Protein AF-A0A950NZ49-F1 (afdb_monomer_lite)

Foldseek 3Di:
DQDDDDDDDDPPPDDDDDPCPPDNDDDDDQLVRQLVCVVVVNHDDDPVSNVVSVVSNVDPDSVRVVVVVVPDDDDDWDWDWDDDPPDIDIDTPPDPPPDD

Radius of gyration: 16.52 Å; chains: 1; bounding box: 36×34×45 Å

Secondary structure (DSSP, 8-state):
--------PPPTT------SSS--------HHHHHHHHHTTSS---HHHHHHHHHHTT-SSHHHHHHHHHT--------EEEEETTEEEEE-TTSTT---

pLDDT: mean 92.48, std 5.12, range [59.28, 98.25]

Sequence (100 aa):
FDTWFYLAPLPEGAEPTVDGREVVDARWYAPRMALDAARAGQLLLVFPTIKHLEQLSGFRSAEALIGHARGRDIRPVQPRVIVSGETARIVLPGEAGYNG

Structure (mmCIF, N/CA/C/O backbone):
data_AF-A0A950NZ49-F1
#
_entry.id   AF-A0A950NZ49-F1
#
loop_
_atom_site.group_PDB
_atom_site.id
_atom_site.type_symbol
_atom_site.label_atom_id
_atom_site.label_alt_id
_atom_site.label_comp_id
_atom_site.label_asym_id
_atom_site.label_entity_id
_atom_site.label_seq_id
_atom_site.pdbx_PDB_ins_code
_atom_site.Cartn_x
_atom_site.Cartn_y
_atom_site.Cartn_z
_atom_site.occupancy
_atom_site.B_iso_or_equiv
_atom_site.auth_seq_id
_atom_site.auth_comp_id
_atom_site.auth_asym_id
_atom_site.auth_atom_id
_atom_site.pdbx_PDB_model_num
ATOM 1 N N . PHE A 1 1 ? -14.036 8.573 1.391 1.00 72.94 1 PHE A N 1
ATOM 2 C CA . PHE A 1 1 ? -13.812 8.356 -0.049 1.00 72.94 1 PHE A CA 1
ATOM 3 C C . PHE A 1 1 ? -14.161 6.920 -0.374 1.00 72.94 1 PHE A C 1
ATOM 5 O O . PHE A 1 1 ? -13.922 6.064 0.472 1.00 72.94 1 PHE A O 1
ATOM 12 N N . ASP A 1 2 ? -14.745 6.684 -1.544 1.00 86.94 2 ASP A N 1
ATOM 13 C CA . ASP A 1 2 ? -14.836 5.351 -2.138 1.00 86.94 2 ASP A CA 1
ATOM 14 C C . ASP A 1 2 ? -13.659 5.227 -3.111 1.00 86.94 2 ASP A C 1
ATOM 16 O O . ASP A 1 2 ? -13.585 5.959 -4.101 1.00 86.94 2 ASP A O 1
ATOM 20 N N . THR A 1 3 ? -12.661 4.430 -2.738 1.00 90.44 3 THR A N 1
ATOM 21 C CA . THR A 1 3 ? -11.356 4.410 -3.402 1.00 90.44 3 THR A CA 1
ATOM 22 C C . THR A 1 3 ? -11.100 3.037 -3.998 1.00 90.44 3 THR A C 1
ATOM 24 O O . THR A 1 3 ? -11.042 2.038 -3.284 1.00 90.44 3 THR A O 1
ATOM 27 N N . TRP A 1 4 ? -10.864 3.017 -5.306 1.00 93.19 4 TRP A N 1
ATOM 28 C CA . TRP A 1 4 ? -10.427 1.834 -6.036 1.00 93.19 4 TRP A CA 1
ATOM 29 C C . TRP A 1 4 ? -8.902 1.772 -6.079 1.00 93.19 4 TRP A C 1
ATOM 31 O O . TRP A 1 4 ? -8.242 2.770 -6.368 1.00 93.19 4 TRP A O 1
ATOM 41 N N . PHE A 1 5 ? -8.347 0.590 -5.814 1.00 93.19 5 PHE A N 1
ATOM 42 C CA . PHE A 1 5 ? -6.913 0.324 -5.910 1.00 93.19 5 PHE A CA 1
ATOM 43 C C . PHE A 1 5 ? -6.637 -0.536 -7.139 1.00 93.19 5 PHE A C 1
ATOM 45 O O . PHE A 1 5 ? -7.286 -1.562 -7.346 1.00 93.19 5 PHE A O 1
ATOM 52 N N . TYR A 1 6 ? -5.660 -0.120 -7.939 1.00 93.81 6 TYR A N 1
ATOM 53 C CA . TYR A 1 6 ? -5.304 -0.767 -9.197 1.00 93.81 6 TYR A CA 1
ATOM 54 C C . TYR A 1 6 ? -3.901 -1.368 -9.122 1.00 93.81 6 TYR A C 1
ATOM 56 O O . TYR A 1 6 ? -3.049 -0.908 -8.363 1.00 93.81 6 TYR A O 1
ATOM 64 N N . LEU A 1 7 ? -3.666 -2.392 -9.939 1.00 94.38 7 LEU A N 1
ATOM 65 C CA . LEU A 1 7 ? -2.376 -3.052 -10.089 1.00 94.38 7 LEU A CA 1
ATOM 66 C C . LEU A 1 7 ? -2.046 -3.176 -11.577 1.00 94.38 7 LEU A C 1
ATOM 68 O O . LEU A 1 7 ? -2.880 -3.635 -12.356 1.00 94.38 7 LEU A O 1
ATOM 72 N N . ALA A 1 8 ? -0.816 -2.827 -11.948 1.00 93.00 8 ALA A N 1
ATOM 73 C CA . ALA A 1 8 ? -0.297 -2.991 -13.298 1.00 93.00 8 ALA A CA 1
ATOM 74 C C . ALA A 1 8 ? 1.194 -3.366 -13.259 1.00 93.00 8 ALA A C 1
ATOM 76 O O . ALA A 1 8 ? 1.905 -2.921 -12.354 1.00 93.00 8 ALA A O 1
ATOM 77 N N . PRO A 1 9 ? 1.681 -4.176 -14.215 1.00 91.50 9 PRO A N 1
ATOM 78 C CA . PRO A 1 9 ? 3.112 -4.342 -14.416 1.00 91.50 9 PRO A CA 1
ATOM 79 C C . PRO A 1 9 ? 3.725 -3.027 -14.909 1.00 91.50 9 PRO A C 1
ATOM 81 O O . PRO A 1 9 ? 3.120 -2.311 -15.709 1.00 91.50 9 PRO A O 1
ATOM 84 N N . LEU A 1 10 ? 4.937 -2.732 -14.449 1.00 91.31 10 LEU A N 1
ATOM 85 C CA . LEU A 1 10 ? 5.731 -1.644 -15.001 1.00 91.31 10 LEU A CA 1
ATOM 86 C C . LEU A 1 10 ? 6.312 -2.096 -16.354 1.00 91.31 10 LEU A C 1
ATOM 88 O O . LEU A 1 10 ? 6.894 -3.184 -16.405 1.00 91.31 10 LEU A O 1
ATOM 92 N N . PRO A 1 11 ? 6.165 -1.313 -17.438 1.00 90.75 11 PRO A N 1
ATOM 93 C CA . PRO A 1 11 ? 6.832 -1.607 -18.700 1.00 90.75 11 PRO A CA 1
ATOM 94 C C . PRO A 1 11 ? 8.351 -1.682 -18.529 1.00 90.75 11 PRO A C 1
ATOM 96 O O . PRO A 1 11 ? 8.935 -0.955 -17.725 1.00 90.75 11 PRO A O 1
ATOM 99 N N . GLU A 1 12 ? 8.994 -2.547 -19.307 1.00 91.38 12 GLU A N 1
ATOM 100 C CA . GLU A 1 12 ? 10.449 -2.671 -19.289 1.00 91.38 12 GLU A CA 1
ATOM 101 C C . GLU A 1 12 ? 11.117 -1.336 -19.656 1.00 91.38 12 GLU A C 1
ATOM 103 O 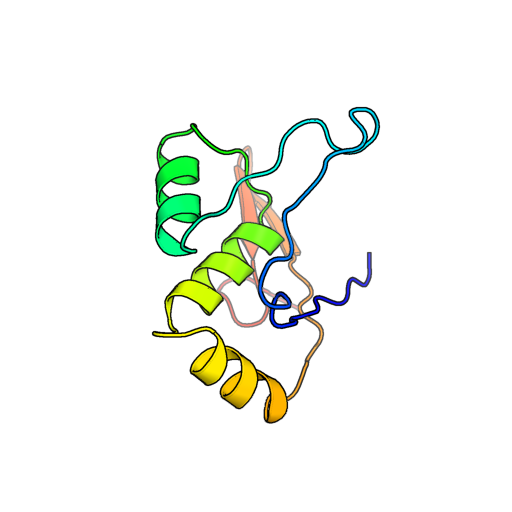O . GLU A 1 12 ? 10.714 -0.665 -20.607 1.00 91.38 12 GLU A O 1
ATOM 108 N N . GLY A 1 13 ? 12.119 -0.935 -18.868 1.00 91.81 13 GLY A N 1
ATOM 109 C CA . GLY A 1 13 ? 12.859 0.316 -19.059 1.00 91.81 13 GLY A CA 1
ATOM 110 C C . GLY A 1 13 ? 12.124 1.592 -18.633 1.00 91.81 13 GLY A C 1
ATOM 111 O O . GLY A 1 13 ? 12.665 2.680 -18.820 1.00 91.81 13 GLY A O 1
ATOM 112 N N . ALA A 1 14 ? 10.913 1.498 -18.073 1.00 90.88 14 ALA A N 1
ATOM 113 C CA . ALA A 1 14 ? 10.233 2.665 -17.524 1.00 90.88 14 ALA A CA 1
ATOM 114 C C . ALA A 1 14 ? 10.849 3.071 -16.175 1.00 90.88 14 ALA A C 1
ATOM 116 O O . ALA A 1 14 ? 10.899 2.272 -15.243 1.00 90.88 14 ALA A O 1
ATOM 117 N N . GLU A 1 15 ? 11.250 4.337 -16.059 1.00 90.19 15 GLU A N 1
ATOM 118 C CA . GLU A 1 15 ? 11.815 4.910 -14.834 1.00 90.19 15 GLU A CA 1
ATOM 119 C C . GLU A 1 15 ? 10.881 5.983 -14.250 1.00 90.19 15 GLU A C 1
ATOM 121 O O . GLU A 1 15 ? 10.368 6.828 -14.996 1.00 90.19 15 GLU A O 1
ATOM 126 N N . PRO A 1 16 ? 10.633 5.985 -12.927 1.00 89.12 16 PRO A N 1
ATOM 127 C CA . PRO A 1 16 ? 9.792 6.994 -12.302 1.00 89.12 16 PRO A CA 1
ATOM 128 C C . PRO A 1 16 ? 10.475 8.367 -12.350 1.00 89.12 16 PRO A C 1
ATOM 130 O O . PRO A 1 16 ? 11.624 8.522 -11.946 1.00 89.12 16 PRO A O 1
ATOM 133 N N . THR A 1 17 ? 9.743 9.384 -12.804 1.00 91.38 17 THR A N 1
ATOM 134 C CA . THR A 1 17 ? 10.168 10.790 -12.742 1.00 91.38 17 THR A CA 1
ATOM 135 C C . THR A 1 17 ? 9.154 11.572 -11.922 1.00 91.38 17 THR A C 1
ATOM 137 O O . THR A 1 17 ? 7.952 11.464 -12.162 1.00 91.38 17 THR A O 1
ATOM 140 N N . VAL A 1 18 ? 9.636 12.348 -10.953 1.00 93.50 18 VAL A N 1
ATOM 141 C CA . VAL A 1 18 ? 8.791 13.200 -10.109 1.00 93.50 18 VAL A CA 1
ATOM 142 C C . VAL A 1 18 ? 8.745 14.620 -10.665 1.00 93.50 18 VAL A C 1
ATOM 144 O O . VAL A 1 18 ? 9.735 15.114 -11.201 1.00 93.50 18 VAL A O 1
ATOM 147 N N . ASP A 1 19 ? 7.596 15.280 -10.545 1.00 92.69 19 ASP A N 1
ATOM 148 C CA . ASP A 1 19 ? 7.394 16.647 -11.038 1.00 92.69 19 ASP A CA 1
ATOM 149 C C . ASP A 1 19 ? 7.948 17.723 -10.085 1.00 92.69 19 ASP A C 1
ATOM 151 O O . ASP A 1 19 ? 8.048 18.896 -10.453 1.00 92.69 19 ASP A O 1
ATOM 155 N N . GLY A 1 20 ? 8.302 17.326 -8.857 1.00 90.44 20 GLY A N 1
ATOM 156 C CA . GLY A 1 20 ? 8.803 18.204 -7.806 1.00 90.44 20 GLY A CA 1
ATOM 157 C C . GLY A 1 20 ? 7.740 19.123 -7.200 1.00 90.44 20 GLY A C 1
ATOM 158 O O . GLY A 1 20 ? 8.098 20.035 -6.455 1.00 90.44 20 GLY A O 1
ATOM 159 N N . ARG A 1 21 ? 6.455 18.928 -7.521 1.00 92.50 21 ARG A N 1
ATOM 160 C CA . ARG A 1 21 ? 5.338 19.753 -7.037 1.00 92.50 21 ARG A CA 1
ATOM 161 C C . ARG A 1 21 ? 4.382 18.932 -6.190 1.00 92.50 21 ARG A C 1
ATOM 163 O O . ARG A 1 21 ? 4.284 19.171 -4.991 1.00 92.50 21 ARG A O 1
ATOM 170 N N . GLU A 1 22 ? 3.691 17.976 -6.805 1.00 92.12 22 GLU A N 1
ATOM 171 C CA . GLU A 1 22 ? 2.780 17.075 -6.093 1.00 92.12 22 GLU A CA 1
ATOM 172 C C . GLU A 1 22 ? 3.541 15.896 -5.492 1.00 92.12 22 GLU A C 1
ATOM 174 O O . GLU A 1 22 ? 3.232 15.442 -4.389 1.00 92.12 22 GLU A O 1
ATOM 179 N N . VAL A 1 23 ? 4.575 15.433 -6.196 1.00 92.12 23 VAL A N 1
ATOM 180 C CA . VAL A 1 23 ? 5.458 14.361 -5.745 1.00 92.12 23 VAL A CA 1
ATOM 181 C C . VAL A 1 23 ? 6.887 14.884 -5.736 1.00 92.12 23 VAL A C 1
ATOM 183 O O . VAL A 1 23 ? 7.380 15.415 -6.727 1.00 92.12 23 VAL A O 1
ATOM 186 N N . VAL A 1 24 ? 7.563 14.727 -4.600 1.00 92.38 24 VAL A N 1
ATOM 187 C CA . VAL A 1 24 ? 8.922 15.252 -4.385 1.00 92.38 24 VAL A CA 1
ATOM 188 C C . VAL A 1 24 ? 9.994 14.163 -4.300 1.00 92.38 24 VAL A C 1
ATOM 190 O O . VAL A 1 24 ? 11.174 14.471 -4.418 1.00 92.38 24 VAL A O 1
ATOM 193 N N . ASP A 1 25 ? 9.604 12.899 -4.109 1.00 91.44 25 ASP A N 1
ATOM 194 C CA . ASP A 1 25 ? 10.506 11.740 -4.071 1.00 91.44 25 ASP A CA 1
ATOM 195 C C . ASP A 1 25 ? 9.765 10.487 -4.572 1.00 91.44 25 ASP A C 1
ATOM 197 O O . ASP A 1 25 ? 8.554 10.351 -4.375 1.00 91.44 25 ASP A O 1
ATOM 201 N N . ALA A 1 26 ? 10.488 9.573 -5.218 1.00 91.50 26 ALA A N 1
ATOM 202 C CA . ALA A 1 26 ? 9.981 8.290 -5.691 1.00 91.50 26 ALA A CA 1
ATOM 203 C C . ALA A 1 26 ? 11.055 7.212 -5.537 1.00 91.50 26 ALA A C 1
ATOM 205 O O . ALA A 1 26 ? 12.215 7.400 -5.900 1.00 91.50 26 ALA A O 1
ATOM 206 N N . ARG A 1 27 ? 10.661 6.055 -4.999 1.00 91.25 27 ARG A N 1
ATOM 207 C CA . ARG A 1 27 ? 11.571 4.940 -4.716 1.00 91.25 27 ARG A CA 1
ATOM 208 C C . ARG A 1 27 ? 10.885 3.605 -4.946 1.00 91.25 27 ARG A C 1
ATOM 210 O O . ARG A 1 27 ? 9.701 3.449 -4.646 1.00 91.25 27 ARG A O 1
ATOM 217 N N . TRP A 1 28 ? 11.662 2.623 -5.388 1.00 92.38 28 TRP A N 1
ATOM 218 C CA . TRP A 1 28 ? 11.227 1.234 -5.473 1.00 92.38 28 TRP A CA 1
ATOM 219 C C . TRP A 1 28 ? 11.507 0.494 -4.166 1.00 92.38 28 TRP A C 1
ATOM 221 O O . TRP A 1 28 ? 12.624 0.513 -3.654 1.00 92.38 28 TRP A O 1
ATOM 231 N N . TYR A 1 29 ? 10.491 -0.196 -3.648 1.00 94.69 29 TYR A N 1
ATOM 232 C CA . TYR A 1 29 ? 10.601 -1.051 -2.469 1.00 94.69 29 TYR A CA 1
ATOM 233 C C . TYR A 1 29 ? 10.038 -2.437 -2.765 1.00 94.69 29 TYR A C 1
ATOM 235 O O . TYR A 1 29 ? 8.967 -2.572 -3.359 1.00 94.69 29 TYR A O 1
ATOM 243 N N . ALA A 1 30 ? 10.696 -3.473 -2.241 1.00 95.56 30 ALA A N 1
ATOM 244 C CA . ALA A 1 30 ? 9.988 -4.718 -1.977 1.00 95.56 30 ALA A CA 1
ATOM 245 C C . ALA A 1 30 ? 8.919 -4.457 -0.894 1.00 95.56 30 ALA A C 1
ATOM 247 O O . ALA A 1 30 ? 9.220 -3.754 0.078 1.00 95.56 30 ALA A O 1
ATOM 248 N N . PRO A 1 31 ? 7.706 -5.039 -0.982 1.00 97.12 31 PRO A N 1
ATOM 249 C CA . PRO A 1 31 ? 6.624 -4.731 -0.045 1.00 97.12 31 PRO A CA 1
ATOM 250 C C . PRO A 1 31 ? 7.009 -4.874 1.434 1.00 97.12 31 PRO A C 1
ATOM 252 O O . PRO A 1 31 ? 6.729 -3.993 2.246 1.00 97.12 31 PRO A O 1
ATOM 255 N N . ARG A 1 32 ? 7.741 -5.943 1.770 1.00 96.94 32 ARG A N 1
ATOM 256 C CA . ARG A 1 32 ? 8.235 -6.190 3.131 1.00 96.94 32 ARG A CA 1
ATOM 257 C C . ARG A 1 32 ? 9.222 -5.123 3.605 1.00 96.94 32 ARG A C 1
ATOM 259 O O . ARG A 1 32 ? 9.122 -4.682 4.741 1.00 96.94 32 ARG A O 1
ATOM 266 N N . MET A 1 33 ? 10.111 -4.654 2.729 1.00 97.94 33 MET A N 1
ATOM 267 C CA . MET A 1 33 ? 11.065 -3.594 3.073 1.00 97.94 33 MET A CA 1
ATOM 268 C C . MET A 1 33 ? 10.361 -2.270 3.379 1.00 97.94 33 MET A C 1
ATOM 270 O O . MET A 1 33 ? 10.763 -1.579 4.308 1.00 97.94 33 MET A O 1
ATOM 274 N N . ALA A 1 34 ? 9.300 -1.923 2.643 1.00 97.94 34 ALA A N 1
ATOM 275 C CA . ALA A 1 34 ? 8.511 -0.726 2.937 1.00 97.94 34 ALA A CA 1
ATOM 276 C C . ALA A 1 34 ? 7.813 -0.823 4.305 1.00 97.94 34 ALA A C 1
ATOM 278 O O . ALA A 1 34 ? 7.806 0.145 5.065 1.00 97.94 34 ALA A O 1
ATOM 279 N N . LEU A 1 35 ? 7.269 -1.999 4.646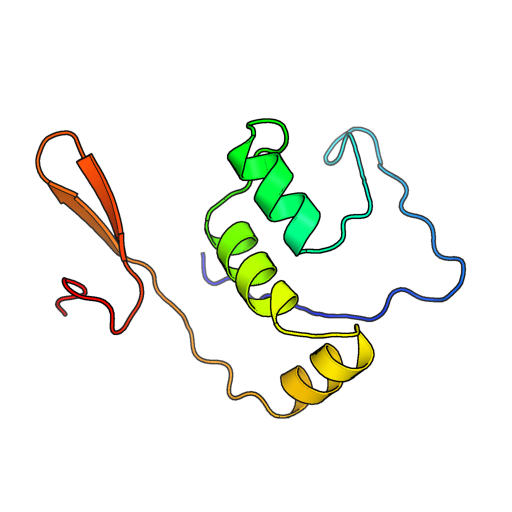 1.00 98.25 35 LEU A N 1
ATOM 280 C CA . LEU A 1 35 ? 6.671 -2.250 5.962 1.00 98.25 35 LEU A CA 1
ATOM 281 C C . LEU A 1 35 ? 7.703 -2.139 7.091 1.00 98.25 35 LEU A C 1
ATOM 283 O O . LEU A 1 35 ? 7.423 -1.520 8.116 1.00 98.25 35 LEU A O 1
ATOM 287 N N . ASP A 1 36 ? 8.891 -2.711 6.908 1.00 98.12 36 ASP A N 1
ATOM 288 C CA . ASP A 1 36 ? 9.952 -2.665 7.914 1.00 98.12 36 ASP A CA 1
ATOM 289 C C . ASP A 1 36 ? 10.510 -1.242 8.084 1.00 98.12 36 ASP A C 1
ATOM 291 O O . ASP A 1 36 ? 10.680 -0.785 9.215 1.00 98.12 36 ASP A O 1
ATOM 295 N N . ALA A 1 37 ? 10.682 -0.491 6.991 1.00 97.81 37 ALA A N 1
ATOM 296 C CA . ALA A 1 37 ? 11.048 0.926 7.037 1.00 97.81 37 ALA A CA 1
ATOM 297 C C . ALA A 1 37 ? 9.995 1.767 7.778 1.00 97.81 37 ALA A C 1
ATOM 299 O O . ALA A 1 37 ? 10.344 2.653 8.558 1.00 97.81 37 ALA A O 1
ATOM 300 N N . ALA A 1 38 ? 8.707 1.470 7.591 1.00 97.88 38 ALA A N 1
ATOM 301 C CA . ALA A 1 38 ? 7.643 2.155 8.315 1.00 97.88 38 ALA A CA 1
ATOM 302 C C . ALA A 1 38 ? 7.644 1.835 9.813 1.00 97.88 38 ALA A C 1
ATOM 304 O O . ALA A 1 38 ? 7.508 2.742 10.632 1.00 97.88 38 ALA A O 1
ATOM 305 N N . ARG A 1 39 ? 7.886 0.573 10.194 1.00 97.62 39 ARG A N 1
ATOM 306 C CA . ARG A 1 39 ? 8.064 0.183 11.607 1.00 97.62 39 ARG A CA 1
ATOM 307 C C . ARG A 1 39 ? 9.268 0.867 12.250 1.00 97.62 39 ARG A C 1
ATOM 309 O O . ARG A 1 39 ? 9.214 1.200 13.428 1.00 97.62 39 ARG A O 1
ATOM 316 N N . ALA A 1 40 ? 10.328 1.093 11.477 1.00 97.88 40 ALA A N 1
ATOM 317 C CA . ALA A 1 40 ? 11.517 1.820 11.909 1.00 97.88 40 ALA A CA 1
ATOM 318 C C . ALA A 1 40 ? 11.346 3.354 11.901 1.00 97.88 40 ALA A C 1
ATOM 320 O O . ALA A 1 40 ? 12.292 4.067 12.227 1.00 97.88 40 ALA A O 1
ATOM 321 N N . GLY A 1 41 ? 10.178 3.880 11.509 1.00 97.25 41 GLY A N 1
ATOM 322 C CA . GLY A 1 41 ? 9.923 5.323 11.423 1.00 97.25 41 GLY A CA 1
ATOM 323 C C . GLY A 1 41 ? 10.630 6.027 10.258 1.00 97.25 41 GLY A C 1
ATOM 324 O O . GLY A 1 41 ? 10.689 7.251 10.224 1.00 97.25 41 GLY A O 1
ATOM 325 N N . GLN A 1 42 ? 11.167 5.270 9.300 1.00 96.94 42 GLN A N 1
ATOM 326 C CA . GLN A 1 42 ? 11.906 5.782 8.140 1.00 96.94 42 GLN A CA 1
ATOM 327 C C . GLN A 1 42 ? 11.000 6.079 6.938 1.00 96.94 42 GLN A C 1
ATOM 329 O O . GLN A 1 42 ? 11.405 6.795 6.025 1.00 96.94 42 GLN A O 1
ATOM 334 N N . LEU A 1 43 ? 9.787 5.519 6.920 1.00 96.62 43 LEU A N 1
ATOM 335 C CA . LEU A 1 43 ? 8.798 5.719 5.866 1.00 96.62 43 LEU A CA 1
ATOM 336 C C . LEU A 1 43 ? 7.420 5.949 6.490 1.00 96.62 43 LEU A C 1
ATOM 338 O O . LEU A 1 43 ? 6.904 5.094 7.206 1.00 96.62 43 LEU A O 1
ATOM 342 N N . LEU A 1 44 ? 6.800 7.092 6.207 1.00 96.12 44 LEU A N 1
ATOM 343 C CA . LEU A 1 44 ? 5.425 7.338 6.634 1.00 96.12 44 LEU A CA 1
ATOM 344 C C . LEU A 1 44 ? 4.468 6.582 5.706 1.00 96.12 44 LEU A C 1
ATOM 346 O O . LEU A 1 44 ? 4.428 6.850 4.507 1.00 96.12 44 LEU A O 1
ATOM 350 N N . LEU A 1 45 ? 3.668 5.672 6.260 1.00 96.38 45 LEU A N 1
ATOM 351 C CA . LEU A 1 45 ? 2.646 4.940 5.514 1.00 96.38 45 LEU A CA 1
ATOM 352 C C . LEU A 1 45 ? 1.275 5.117 6.157 1.00 96.38 45 LEU A C 1
ATOM 354 O O . LEU A 1 45 ? 1.101 4.925 7.359 1.00 96.38 45 LEU A O 1
ATOM 358 N N . VAL A 1 46 ? 0.280 5.431 5.332 1.00 93.81 46 VAL A N 1
ATOM 359 C CA . VAL A 1 46 ? -1.122 5.454 5.758 1.00 93.81 46 VAL A CA 1
ATOM 360 C C . VAL A 1 46 ? -1.706 4.042 5.792 1.00 93.81 46 VAL A C 1
ATOM 362 O O . VAL A 1 46 ? -1.272 3.148 5.063 1.00 93.81 46 VAL A O 1
ATOM 365 N N . PHE A 1 47 ? -2.731 3.844 6.622 1.00 92.69 47 PHE A N 1
ATOM 366 C CA . PHE A 1 47 ? -3.325 2.531 6.886 1.00 92.69 47 PHE A CA 1
ATOM 367 C C . PHE A 1 47 ? -3.722 1.729 5.626 1.00 92.69 47 PHE A C 1
ATOM 369 O O . PHE A 1 47 ? -3.345 0.556 5.552 1.00 92.69 47 PHE A O 1
ATOM 376 N N . PRO A 1 48 ? -4.398 2.305 4.604 1.00 93.19 48 PRO A N 1
ATOM 377 C CA . PRO A 1 48 ? -4.705 1.560 3.381 1.00 93.19 48 PRO A CA 1
ATOM 378 C C . PRO A 1 48 ? -3.450 1.057 2.660 1.00 93.19 48 PRO A C 1
ATOM 380 O O . PRO A 1 48 ? -3.434 -0.078 2.187 1.00 93.19 48 PRO A O 1
ATOM 383 N N . THR A 1 49 ? -2.381 1.855 2.621 1.00 95.50 49 THR A N 1
ATOM 384 C CA . THR A 1 49 ? -1.105 1.470 2.001 1.00 95.50 49 THR A CA 1
ATOM 385 C C . THR A 1 49 ? -0.440 0.330 2.767 1.00 95.50 49 THR A C 1
ATOM 387 O O . THR A 1 49 ? 0.009 -0.630 2.147 1.00 95.50 49 THR A O 1
ATOM 390 N N .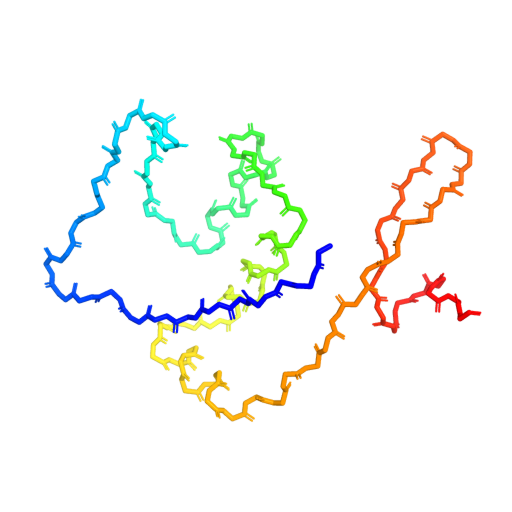 ILE A 1 50 ? -0.445 0.376 4.105 1.00 96.62 50 ILE A N 1
ATOM 391 C CA . ILE A 1 50 ? 0.075 -0.710 4.954 1.00 96.62 50 ILE A CA 1
ATOM 392 C C . ILE A 1 50 ? -0.649 -2.023 4.638 1.00 96.62 50 ILE A C 1
ATOM 394 O O . ILE A 1 50 ? 0.002 -3.029 4.363 1.00 96.62 50 ILE A O 1
ATOM 398 N N . LYS A 1 51 ? -1.988 -2.011 4.604 1.00 95.31 51 LYS A N 1
ATOM 399 C CA . LYS A 1 51 ? -2.791 -3.215 4.334 1.00 95.31 51 LYS A CA 1
ATOM 400 C C . LYS A 1 51 ? -2.536 -3.799 2.948 1.00 95.31 51 LYS A C 1
ATOM 402 O O . LYS A 1 51 ? -2.451 -5.018 2.805 1.00 95.31 51 LYS A O 1
ATOM 407 N N . HIS A 1 52 ? -2.352 -2.948 1.940 1.00 95.62 52 HIS A N 1
ATOM 408 C CA . HIS A 1 52 ? -1.963 -3.420 0.615 1.00 95.62 52 HIS A CA 1
ATOM 409 C C . HIS A 1 52 ? -0.560 -4.030 0.634 1.00 95.62 52 HIS A C 1
ATOM 411 O O . HIS A 1 52 ? -0.399 -5.148 0.163 1.00 95.62 52 HIS A O 1
ATOM 417 N N . LEU A 1 53 ? 0.442 -3.383 1.235 1.00 97.62 53 LEU A N 1
ATOM 418 C CA . LEU A 1 53 ? 1.801 -3.936 1.317 1.00 97.62 53 LEU A CA 1
ATOM 419 C C . LEU A 1 53 ? 1.857 -5.266 2.088 1.00 97.62 53 LEU A C 1
ATOM 421 O O . LEU A 1 53 ? 2.598 -6.166 1.688 1.00 97.62 53 LEU A O 1
ATOM 425 N N . GLU A 1 54 ? 1.057 -5.429 3.147 1.00 96.62 54 GLU A N 1
ATOM 426 C CA . GLU A 1 54 ? 0.886 -6.705 3.858 1.00 96.62 54 GLU A CA 1
ATOM 427 C C . GLU A 1 54 ? 0.345 -7.792 2.919 1.00 96.62 54 GLU A C 1
ATOM 429 O O . GLU A 1 54 ? 0.916 -8.881 2.853 1.00 96.62 54 GLU A O 1
ATOM 434 N N . GLN A 1 55 ? -0.695 -7.481 2.135 1.00 94.69 55 GLN A N 1
ATOM 435 C CA . GLN A 1 55 ? -1.242 -8.400 1.135 1.00 94.69 55 GLN A CA 1
ATOM 436 C C . GLN A 1 55 ? -0.201 -8.751 0.058 1.00 94.69 55 GLN A C 1
ATOM 438 O O . GLN A 1 55 ? -0.008 -9.925 -0.262 1.00 94.69 55 GLN A O 1
ATOM 443 N N . LEU A 1 56 ? 0.487 -7.746 -0.494 1.00 96.56 56 LEU A N 1
ATOM 444 C CA . LEU A 1 56 ? 1.495 -7.924 -1.542 1.00 96.56 56 LEU A CA 1
ATOM 445 C C . LEU A 1 56 ? 2.677 -8.777 -1.060 1.00 96.56 56 LEU A C 1
ATOM 447 O O . LEU A 1 56 ? 3.217 -9.572 -1.827 1.00 96.56 56 LEU A O 1
ATOM 451 N N . SER A 1 57 ? 3.040 -8.669 0.221 1.00 96.88 57 SER A N 1
ATOM 452 C CA . SER A 1 57 ? 4.127 -9.438 0.844 1.00 96.88 57 SER A CA 1
ATOM 453 C C . SER A 1 57 ? 3.880 -10.953 0.886 1.00 96.88 57 SER A C 1
ATOM 455 O O . SER A 1 57 ? 4.808 -11.702 1.197 1.00 96.88 57 SER A O 1
ATOM 457 N N . GLY A 1 58 ? 2.655 -11.410 0.599 1.00 95.62 58 GLY A N 1
ATOM 458 C CA . GLY A 1 58 ? 2.307 -12.828 0.482 1.00 95.62 58 GLY A CA 1
ATOM 459 C C . GLY A 1 58 ? 2.659 -13.463 -0.869 1.00 95.62 58 GLY A C 1
ATOM 460 O O . GLY A 1 58 ? 2.587 -14.684 -1.000 1.00 95.62 58 GLY A O 1
ATOM 461 N N . PHE A 1 59 ? 3.050 -12.671 -1.873 1.00 96.12 59 PHE A N 1
ATOM 462 C CA . PHE A 1 59 ? 3.342 -13.152 -3.225 1.00 96.12 59 PHE A CA 1
ATOM 463 C C . PHE A 1 59 ? 4.844 -13.158 -3.512 1.00 96.12 59 PHE A C 1
ATOM 465 O O . PHE A 1 59 ? 5.580 -12.267 -3.098 1.00 96.12 59 PHE A O 1
ATOM 472 N N . ARG A 1 60 ? 5.307 -14.169 -4.259 1.00 94.44 60 ARG A N 1
ATOM 473 C CA . ARG A 1 60 ? 6.730 -14.330 -4.614 1.00 94.44 60 ARG A CA 1
ATOM 474 C C . ARG A 1 60 ? 7.157 -13.541 -5.855 1.00 94.44 60 ARG A C 1
ATOM 476 O O . ARG A 1 60 ? 8.350 -13.388 -6.083 1.00 94.44 60 ARG A O 1
ATOM 483 N N . SER A 1 61 ? 6.208 -13.084 -6.669 1.00 93.94 61 SER A N 1
ATOM 484 C CA . SER A 1 61 ? 6.470 -12.321 -7.892 1.00 93.94 61 SER A CA 1
ATOM 485 C C . SER A 1 61 ? 5.267 -11.458 -8.277 1.00 93.94 61 SER A C 1
ATOM 487 O O . SER A 1 61 ? 4.134 -11.739 -7.873 1.00 93.94 61 SER A O 1
ATOM 489 N N . ALA A 1 62 ? 5.511 -10.431 -9.097 1.00 93.19 62 ALA A N 1
ATOM 490 C CA . ALA A 1 62 ? 4.454 -9.599 -9.670 1.00 93.19 62 ALA A CA 1
ATOM 491 C C . ALA A 1 62 ? 3.483 -10.421 -10.536 1.00 93.19 62 ALA A C 1
ATOM 493 O O . ALA A 1 62 ? 2.277 -10.202 -10.487 1.00 93.19 62 ALA A O 1
ATOM 494 N N . GLU A 1 63 ? 3.983 -11.418 -11.269 1.00 94.81 63 GLU A N 1
ATOM 495 C CA . GLU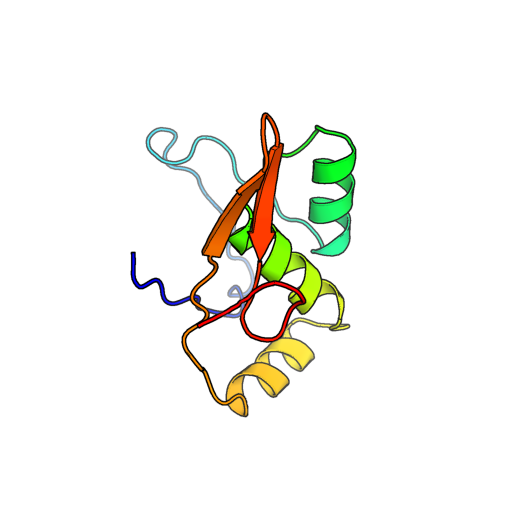 A 1 63 ? 3.153 -12.300 -12.095 1.00 94.81 63 GLU A CA 1
ATOM 496 C C . GLU A 1 63 ? 2.179 -13.140 -11.256 1.00 94.81 63 GLU A C 1
ATOM 498 O O . GLU A 1 63 ? 0.988 -13.187 -11.562 1.00 94.81 63 GLU A O 1
ATOM 503 N N . ALA A 1 64 ? 2.647 -13.734 -10.150 1.00 95.56 64 ALA A N 1
ATOM 504 C CA . ALA A 1 64 ? 1.787 -14.499 -9.245 1.00 95.56 64 ALA A CA 1
ATOM 505 C C . ALA A 1 64 ? 0.684 -13.621 -8.631 1.00 95.56 64 ALA A C 1
ATOM 507 O O . ALA A 1 64 ? -0.469 -14.041 -8.521 1.00 95.56 64 ALA A O 1
ATOM 508 N N . LEU A 1 65 ? 1.032 -12.386 -8.266 1.00 95.75 65 LEU A N 1
ATOM 509 C CA . LEU A 1 65 ? 0.091 -11.395 -7.758 1.00 95.75 65 LEU A CA 1
ATOM 510 C C . LEU A 1 65 ? -0.954 -10.999 -8.815 1.00 95.75 65 LEU A C 1
ATOM 512 O O . LEU A 1 65 ? -2.145 -10.984 -8.511 1.00 95.75 65 LEU A O 1
ATOM 516 N N . ILE A 1 66 ? -0.531 -10.694 -10.046 1.00 95.06 66 ILE A N 1
ATOM 517 C CA . ILE A 1 66 ? -1.438 -10.331 -11.147 1.00 95.06 66 ILE A CA 1
ATOM 518 C C . ILE A 1 66 ? -2.377 -11.501 -11.466 1.00 95.06 66 ILE A C 1
ATOM 520 O O . ILE A 1 66 ? -3.580 -11.296 -11.628 1.00 95.06 66 ILE A O 1
ATOM 524 N N . GLY A 1 67 ? -1.852 -12.730 -11.508 1.00 95.75 67 GLY A N 1
ATOM 525 C CA . GLY A 1 67 ? -2.649 -13.941 -11.696 1.00 95.75 67 GLY A CA 1
ATOM 526 C C . GLY A 1 67 ? -3.720 -14.107 -10.616 1.00 95.75 67 GLY A C 1
ATOM 527 O O . GLY A 1 67 ? -4.882 -14.345 -10.937 1.00 95.75 67 GLY A O 1
ATOM 528 N N . HIS A 1 68 ? -3.360 -13.895 -9.347 1.00 94.75 68 HIS A N 1
ATOM 529 C CA . HIS A 1 68 ? -4.313 -13.907 -8.237 1.00 94.75 68 HIS A CA 1
ATOM 530 C C . HIS A 1 68 ? -5.364 -12.791 -8.347 1.00 94.75 68 HIS A C 1
ATOM 532 O O . HIS A 1 68 ? -6.551 -13.040 -8.143 1.00 94.75 68 HIS A O 1
ATOM 538 N N . ALA A 1 69 ? -4.952 -11.569 -8.695 1.00 94.38 69 ALA A N 1
ATOM 539 C CA . ALA A 1 69 ? -5.843 -10.414 -8.775 1.00 94.38 69 ALA A CA 1
ATOM 540 C C . ALA A 1 69 ? -6.942 -10.577 -9.840 1.00 94.38 69 ALA A C 1
ATOM 542 O O . ALA A 1 69 ? -8.066 -10.134 -9.618 1.00 94.38 69 ALA A O 1
ATOM 543 N N . ARG A 1 70 ? -6.655 -11.256 -10.960 1.00 94.25 70 ARG A N 1
ATOM 544 C CA . ARG A 1 70 ? -7.627 -11.500 -12.045 1.00 94.25 70 ARG A CA 1
ATOM 545 C C . ARG A 1 70 ? -8.838 -12.338 -11.625 1.00 94.25 70 ARG A C 1
ATOM 547 O O . ARG A 1 70 ? -9.896 -12.191 -12.222 1.00 94.25 70 ARG A O 1
ATOM 554 N N . GLY A 1 71 ? -8.684 -13.222 -10.640 1.00 92.69 71 GLY A N 1
ATOM 555 C CA . GLY A 1 71 ? -9.756 -14.105 -10.162 1.00 92.69 71 GLY A CA 1
ATOM 556 C C . GLY A 1 71 ? -10.462 -13.611 -8.899 1.00 92.69 71 GLY A C 1
ATOM 557 O O . GLY A 1 71 ? -11.259 -14.348 -8.322 1.00 92.69 71 GLY A O 1
ATOM 558 N N . ARG A 1 72 ? -10.130 -12.411 -8.413 1.00 92.50 72 ARG A N 1
ATOM 559 C CA . ARG A 1 72 ? -10.584 -11.929 -7.108 1.00 92.50 72 ARG A CA 1
ATOM 560 C C . ARG A 1 72 ? -11.949 -11.246 -7.209 1.00 92.50 72 ARG A C 1
ATOM 562 O O . ARG A 1 72 ? -12.129 -10.332 -8.004 1.00 92.50 72 ARG A O 1
ATOM 569 N N . ASP A 1 73 ? -12.870 -11.631 -6.328 1.00 93.56 73 ASP A N 1
ATOM 570 C CA . ASP A 1 73 ? -14.087 -10.861 -6.049 1.00 93.56 73 ASP A CA 1
ATOM 571 C C . ASP A 1 73 ? -13.721 -9.619 -5.216 1.00 93.56 73 ASP A C 1
ATOM 573 O O . ASP A 1 73 ? -13.187 -9.737 -4.105 1.00 93.56 73 ASP A O 1
ATOM 577 N N . ILE A 1 74 ? -13.949 -8.424 -5.767 1.00 91.94 74 ILE A N 1
ATOM 578 C CA . ILE A 1 74 ? -13.620 -7.156 -5.109 1.00 91.94 74 ILE A CA 1
ATOM 579 C C . ILE A 1 74 ? -14.842 -6.667 -4.347 1.00 91.94 74 ILE A C 1
ATOM 581 O O . ILE A 1 74 ? -15.829 -6.222 -4.928 1.00 91.94 74 ILE A O 1
ATOM 585 N N . ARG A 1 75 ? -14.744 -6.713 -3.018 1.00 91.38 75 ARG A N 1
ATOM 586 C CA . ARG A 1 75 ? -15.773 -6.197 -2.116 1.00 91.38 75 ARG A CA 1
ATOM 587 C C . ARG A 1 75 ? -15.298 -4.907 -1.460 1.00 91.38 75 ARG A C 1
ATOM 589 O O . ARG A 1 75 ? -14.142 -4.859 -1.029 1.00 91.38 75 ARG A O 1
ATOM 596 N N . PRO A 1 76 ? -16.168 -3.892 -1.329 1.00 91.56 76 PRO A N 1
ATOM 597 C CA . PRO A 1 76 ? -15.846 -2.697 -0.566 1.00 91.56 76 PRO A CA 1
ATOM 598 C C . PRO A 1 76 ? -15.435 -3.053 0.865 1.00 91.56 76 PRO A C 1
ATOM 600 O O . PRO A 1 76 ? -16.114 -3.816 1.555 1.00 91.56 76 PRO A O 1
ATOM 603 N N . VAL A 1 77 ? -14.323 -2.478 1.319 1.00 91.38 77 VAL A N 1
ATOM 604 C CA . VAL A 1 77 ? -13.860 -2.592 2.703 1.00 91.38 77 VAL A CA 1
ATOM 605 C C . VAL A 1 77 ? -14.067 -1.242 3.367 1.00 91.38 77 VAL A C 1
ATOM 607 O O . VAL A 1 77 ? -13.346 -0.291 3.079 1.00 91.38 77 VAL A O 1
ATOM 610 N N . GLN A 1 78 ? -15.047 -1.160 4.267 1.00 92.62 78 GLN A N 1
ATOM 611 C CA . GLN A 1 78 ? -15.296 0.046 5.050 1.00 92.62 78 GLN A CA 1
ATOM 612 C C . GLN A 1 78 ? -14.684 -0.104 6.450 1.00 92.62 78 GLN A C 1
ATOM 614 O O . GLN A 1 78 ? -15.305 -0.741 7.308 1.00 92.62 78 GLN A O 1
ATOM 619 N N . PRO A 1 79 ? -13.485 0.453 6.708 1.00 90.69 79 PRO A N 1
ATOM 620 C CA . PRO A 1 79 ? -12.924 0.483 8.052 1.00 90.69 79 PRO A CA 1
ATOM 621 C C . PRO A 1 79 ? -13.775 1.365 8.973 1.00 90.69 79 PRO A C 1
ATOM 623 O O . PRO A 1 79 ? -14.323 2.382 8.543 1.00 90.69 79 PRO A O 1
ATOM 626 N N . ARG A 1 80 ? -13.854 1.003 10.256 1.00 90.75 80 ARG A N 1
ATOM 627 C CA . ARG A 1 80 ? -14.433 1.855 11.307 1.00 90.75 80 ARG A CA 1
ATOM 628 C C . ARG A 1 80 ? -13.332 2.293 12.266 1.00 90.75 80 ARG A C 1
ATOM 630 O O . ARG A 1 80 ? -12.426 1.519 12.564 1.00 90.75 80 ARG A O 1
ATOM 637 N N . VAL A 1 81 ? -13.418 3.526 12.754 1.00 91.50 81 VAL A N 1
ATOM 638 C CA . VAL A 1 81 ? -12.559 4.017 13.837 1.00 91.50 81 VAL A CA 1
ATOM 639 C C . VAL A 1 81 ? -13.342 3.902 15.133 1.00 91.50 81 VAL A C 1
ATOM 641 O O . VAL A 1 81 ? -14.417 4.481 15.260 1.00 91.50 81 VAL A O 1
ATOM 644 N N . ILE A 1 82 ? -12.815 3.137 16.081 1.00 90.69 82 ILE A N 1
ATOM 645 C CA . ILE A 1 82 ? -13.396 2.983 17.412 1.00 90.69 82 ILE A CA 1
ATOM 646 C C . ILE A 1 82 ? -12.526 3.757 18.384 1.00 90.69 82 ILE A C 1
ATOM 648 O O . ILE A 1 82 ? -11.325 3.501 18.480 1.00 90.69 82 ILE A O 1
ATOM 652 N N . VAL A 1 83 ? -13.149 4.683 19.105 1.00 91.06 83 VAL A N 1
ATOM 653 C CA . VAL A 1 83 ? -12.500 5.481 2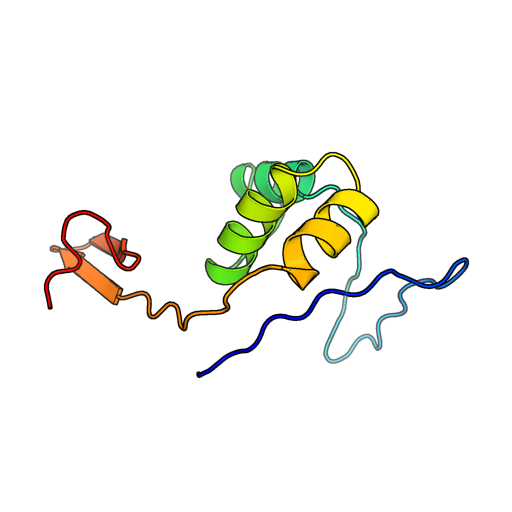0.144 1.00 91.06 83 VAL A CA 1
ATOM 654 C C . VAL A 1 83 ? -12.867 4.904 21.508 1.00 91.06 83 VAL A C 1
ATOM 656 O O . VAL A 1 83 ? -14.039 4.660 21.787 1.00 91.06 83 VAL A O 1
ATOM 659 N N . SER A 1 84 ? -11.862 4.669 22.346 1.00 88.06 84 SER A N 1
ATOM 660 C CA . SER A 1 84 ? -12.007 4.211 23.727 1.00 88.06 84 SER A CA 1
ATOM 661 C C . SER A 1 84 ? -11.091 5.041 24.622 1.00 88.06 84 SER A C 1
ATOM 663 O O . SER A 1 84 ? -9.876 4.824 24.658 1.00 88.06 84 SER A O 1
ATOM 665 N N . GLY A 1 85 ? -11.676 6.010 25.330 1.00 88.81 85 GLY A N 1
ATOM 666 C CA . GLY A 1 85 ? -10.922 7.001 26.100 1.00 88.81 85 GLY A CA 1
ATOM 667 C C . GLY A 1 85 ? -9.997 7.814 25.192 1.00 88.81 85 GLY A C 1
ATOM 668 O O . GLY A 1 85 ? -10.449 8.395 24.210 1.00 88.81 85 GLY A O 1
ATOM 669 N N . GLU A 1 86 ? -8.701 7.806 25.500 1.00 91.81 86 GLU A N 1
ATOM 670 C CA . GLU A 1 86 ? -7.656 8.508 24.735 1.00 91.81 86 GLU A CA 1
ATOM 671 C C . GLU A 1 86 ? -7.108 7.693 23.549 1.00 91.81 86 GLU A C 1
ATOM 673 O O . GLU A 1 86 ? -6.236 8.159 22.818 1.00 91.81 86 GLU A O 1
ATOM 678 N N . THR A 1 87 ? -7.600 6.468 23.338 1.00 90.12 87 THR A N 1
ATOM 679 C CA . THR A 1 87 ? -7.111 5.582 22.272 1.00 90.12 87 THR A CA 1
ATOM 680 C C . THR A 1 87 ? -8.104 5.483 21.122 1.00 90.12 87 THR A C 1
ATOM 682 O O . THR A 1 87 ? -9.311 5.367 21.331 1.00 90.12 87 THR A O 1
ATOM 685 N N . ALA A 1 88 ? -7.592 5.482 19.891 1.00 89.81 88 ALA A N 1
ATOM 686 C CA . ALA A 1 88 ? -8.363 5.190 18.690 1.00 89.81 88 ALA A CA 1
ATOM 687 C C . ALA A 1 88 ? -7.770 3.969 17.984 1.00 89.81 88 ALA A C 1
ATOM 689 O O . ALA A 1 88 ? -6.556 3.878 17.799 1.00 89.81 88 ALA A O 1
ATOM 690 N N . ARG A 1 89 ? -8.628 3.039 17.564 1.00 90.88 89 ARG A N 1
ATOM 691 C CA . ARG A 1 89 ? -8.238 1.887 16.743 1.00 90.88 89 ARG A CA 1
ATOM 692 C C . ARG A 1 89 ? -9.041 1.841 15.454 1.00 90.88 89 ARG A C 1
ATOM 694 O O . ARG A 1 89 ? -10.238 2.119 15.457 1.00 90.88 89 ARG A O 1
ATOM 701 N N . ILE A 1 90 ? -8.390 1.444 14.368 1.00 91.62 90 ILE A N 1
ATOM 702 C CA . ILE A 1 90 ? -9.067 1.103 13.117 1.00 91.62 90 ILE A CA 1
ATOM 703 C C . ILE A 1 90 ? -9.440 -0.378 13.180 1.00 91.62 90 ILE A C 1
ATOM 705 O O . ILE A 1 90 ? -8.591 -1.202 13.510 1.00 91.62 90 ILE A O 1
ATOM 709 N N . VAL A 1 91 ? -10.690 -0.703 12.862 1.00 92.44 91 VAL A N 1
ATOM 710 C CA . VAL A 1 91 ? -11.170 -2.081 12.706 1.00 92.44 91 VAL A CA 1
ATOM 711 C C . VAL A 1 91 ? -11.687 -2.323 11.298 1.00 92.44 91 VAL A C 1
ATOM 713 O O . VAL A 1 91 ? -12.319 -1.452 10.690 1.00 92.44 91 VAL A O 1
ATOM 716 N N . LEU A 1 92 ? -11.436 -3.521 10.789 1.00 91.81 92 LEU A N 1
ATOM 717 C CA . LEU A 1 92 ? -11.912 -3.989 9.494 1.00 91.81 92 LEU A CA 1
ATOM 718 C C . LEU A 1 92 ? -13.174 -4.859 9.637 1.00 91.81 92 LEU A C 1
ATOM 720 O O . LEU A 1 92 ? -13.405 -5.439 10.702 1.00 91.81 92 LEU A O 1
ATOM 724 N N . PRO A 1 93 ? -14.000 -4.977 8.578 1.00 91.62 93 PRO A N 1
ATOM 725 C CA . PRO A 1 93 ? -15.128 -5.903 8.560 1.00 91.62 93 PRO A CA 1
ATOM 726 C C . PRO A 1 93 ? -14.706 -7.326 8.957 1.00 91.62 93 PRO A C 1
ATOM 728 O O . PRO A 1 93 ? -13.772 -7.880 8.381 1.00 91.62 93 PRO A O 1
ATOM 731 N N . GLY A 1 94 ? -15.404 -7.913 9.933 1.00 88.69 94 GLY A N 1
ATOM 732 C CA . GLY A 1 94 ? -15.116 -9.254 10.458 1.00 88.69 94 GLY A CA 1
ATOM 733 C C . GLY A 1 94 ? -14.146 -9.301 11.647 1.00 88.69 94 GLY A C 1
ATOM 734 O O . GLY A 1 94 ? -13.989 -10.362 12.246 1.00 88.69 94 GLY A O 1
ATOM 735 N N . GLU A 1 95 ? -13.528 -8.182 12.034 1.00 89.00 95 GLU A N 1
ATOM 736 C CA . GLU A 1 95 ? -12.691 -8.114 13.236 1.00 89.00 95 GLU A CA 1
ATOM 737 C C . GLU A 1 95 ? -13.513 -7.874 14.512 1.00 89.00 95 GLU A C 1
ATOM 739 O O . GLU A 1 95 ? -14.600 -7.290 14.497 1.00 89.00 95 GLU A O 1
ATOM 744 N N . ALA A 1 96 ? -12.960 -8.282 15.660 1.00 85.50 96 ALA A N 1
ATOM 745 C CA . ALA A 1 96 ? -13.599 -8.093 16.957 1.00 85.50 96 ALA A CA 1
ATOM 746 C C . ALA A 1 96 ? -13.881 -6.604 17.245 1.00 85.50 96 ALA A C 1
ATOM 748 O O . ALA A 1 96 ? -12.983 -5.752 17.254 1.00 85.50 96 ALA A O 1
ATOM 749 N N . GLY A 1 97 ? -15.150 -6.300 17.524 1.00 83.50 97 GLY A N 1
ATOM 750 C CA . GLY A 1 97 ? -15.673 -4.956 17.769 1.00 83.50 97 GLY A CA 1
ATOM 751 C C . GLY A 1 97 ? -16.064 -4.175 16.514 1.00 83.50 97 GLY A C 1
ATOM 752 O O . GLY A 1 97 ? -16.488 -3.031 16.645 1.00 83.50 97 GLY A O 1
ATOM 753 N N . TYR A 1 98 ? -16.008 -4.781 15.324 1.00 86.31 98 TYR A N 1
ATOM 754 C CA . TYR A 1 98 ? -16.760 -4.311 14.160 1.00 86.31 98 TYR A CA 1
ATOM 755 C C . TYR A 1 98 ? -18.257 -4.621 14.361 1.00 86.31 98 TYR A C 1
ATOM 757 O O . TYR A 1 98 ? -18.815 -5.524 13.744 1.00 86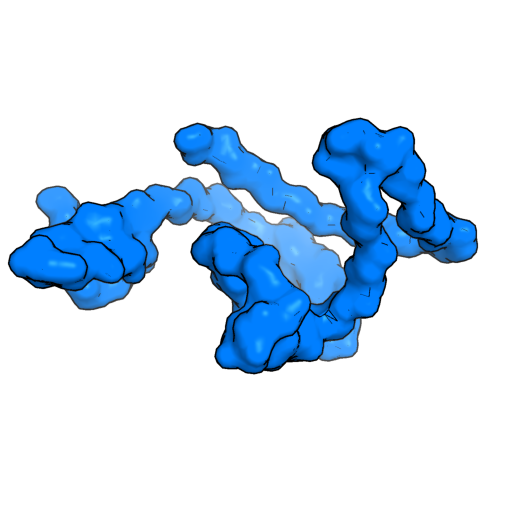.31 98 TYR A O 1
ATOM 765 N N . ASN A 1 99 ? -18.903 -3.925 15.297 1.00 78.50 99 ASN A N 1
ATOM 766 C CA . ASN A 1 99 ? -20.330 -4.102 15.574 1.00 78.50 99 ASN A CA 1
ATOM 767 C C . ASN A 1 99 ? -21.132 -3.231 14.614 1.00 78.50 99 ASN A C 1
ATOM 769 O O . ASN A 1 99 ? -20.774 -2.064 14.463 1.00 78.50 99 ASN A O 1
ATOM 773 N N . GLY A 1 100 ? -22.152 -3.819 13.979 1.00 59.28 100 GLY A N 1
ATOM 774 C CA . GLY A 1 100 ? -23.041 -3.200 12.990 1.00 59.28 100 GLY A CA 1
ATOM 775 C C . GLY A 1 100 ? -23.817 -2.035 13.556 1.00 59.28 100 GLY A C 1
ATOM 776 O O . GLY A 1 100 ? -24.575 -2.276 14.518 1.00 59.28 100 GLY A O 1
#